Protein AF-A0AAV4HBR3-F1 (afdb_monomer)

pLDDT: mean 89.83, std 13.02, range [34.44, 98.38]

Foldseek 3Di:
DLDQDDLVLLLVLLVPDDAPDQFFPVRDGSVNSNPDDPVVSVVLSVVLRVCSNVVDDDPQQVDWDWDWDAAPPDDPVDPVRTDIDTHGHPSSVSSVSSVVVVVLCVCVVVVVDDPLPQPPHPPRDPVVNVVVLVVQCVVCVVVVHDDDDDDPPPDDD

Secondary structure (DSSP, 8-state):
--SPPPHHHHHHHHHTPPSSPPP-TT---HHHHHT--HHHHHHHHHHHHHHHHH----HHHH-EEEEEEEPTTS-TTSGGGEEEEEEE-HHHHHHHHHHHHHHHHHHHHTT-S-TT--TT-TT--HHHHHHHHHHHHHHHHHTTPPP----------

Structure (mmCIF, N/CA/C/O backbone):
data_AF-A0AAV4HBR3-F1
#
_entry.id   AF-A0AAV4HBR3-F1
#
loop_
_atom_site.group_PDB
_atom_site.id
_atom_site.type_symbol
_atom_site.label_atom_id
_atom_site.label_alt_id
_atom_site.label_comp_id
_atom_site.label_asym_id
_atom_site.label_entity_id
_atom_site.label_seq_id
_atom_site.pdbx_PDB_ins_code
_atom_site.Cartn_x
_atom_site.Cartn_y
_atom_site.Cartn_z
_atom_site.occupancy
_atom_site.B_iso_or_equiv
_atom_site.auth_seq_id
_atom_site.auth_comp_id
_atom_site.auth_asym_id
_atom_site.auth_atom_id
_atom_site.pdbx_PDB_model_num
ATOM 1 N N . MET A 1 1 ? 14.292 -6.395 11.441 1.00 69.94 1 MET A N 1
ATOM 2 C CA . MET A 1 1 ? 12.914 -6.416 10.901 1.00 69.94 1 MET A CA 1
ATOM 3 C C . MET A 1 1 ? 11.844 -6.681 11.956 1.00 69.94 1 MET A C 1
ATOM 5 O O . MET A 1 1 ? 10.752 -6.160 11.804 1.00 69.94 1 MET A O 1
ATOM 9 N N . ASN A 1 2 ? 12.147 -7.385 13.051 1.00 80.69 2 ASN A N 1
ATOM 10 C CA . ASN A 1 2 ? 11.135 -7.905 13.990 1.00 80.69 2 ASN A CA 1
ATOM 11 C C . ASN A 1 2 ? 10.637 -6.903 15.050 1.00 80.69 2 ASN A C 1
ATOM 13 O O . ASN A 1 2 ? 10.096 -7.304 16.072 1.00 80.69 2 ASN A O 1
ATOM 17 N N . LYS A 1 3 ? 10.846 -5.599 14.851 1.00 92.38 3 LYS A N 1
ATOM 18 C CA . LYS A 1 3 ? 10.370 -4.578 15.798 1.00 92.38 3 LYS A CA 1
ATOM 19 C C . LYS A 1 3 ? 8.917 -4.231 15.492 1.00 92.38 3 LYS A C 1
ATOM 21 O O . LYS A 1 3 ? 8.518 -4.282 14.333 1.00 92.38 3 LYS A O 1
ATOM 26 N N . SER A 1 4 ? 8.151 -3.805 16.487 1.00 95.94 4 SER A N 1
ATOM 27 C CA . SER A 1 4 ? 6.813 -3.248 16.265 1.00 95.94 4 SER A CA 1
ATOM 28 C C . SER A 1 4 ? 6.862 -2.023 15.343 1.00 95.94 4 SER A C 1
ATOM 30 O O . SER A 1 4 ? 7.875 -1.323 15.255 1.00 95.94 4 SER A O 1
ATOM 32 N N . PHE A 1 5 ? 5.782 -1.776 14.613 1.00 97.56 5 PHE A N 1
ATOM 33 C CA . PHE A 1 5 ? 5.573 -0.555 13.850 1.00 97.56 5 PHE A CA 1
ATOM 34 C C . PHE A 1 5 ? 5.457 0.665 14.755 1.00 97.56 5 PHE A C 1
ATOM 36 O O . PHE A 1 5 ? 4.853 0.627 15.831 1.00 97.56 5 PHE A O 1
ATOM 43 N N . THR A 1 6 ? 6.038 1.761 14.281 1.00 97.81 6 THR A N 1
ATOM 44 C CA . THR A 1 6 ? 5.984 3.070 14.927 1.00 97.81 6 THR A CA 1
ATOM 45 C C . THR A 1 6 ? 4.842 3.919 14.373 1.00 97.81 6 THR A C 1
ATOM 47 O O . THR A 1 6 ? 4.377 3.723 13.249 1.00 97.81 6 THR A O 1
ATOM 50 N N . GLN A 1 7 ? 4.422 4.922 15.147 1.00 97.69 7 GLN A N 1
ATOM 51 C CA . GLN A 1 7 ? 3.415 5.894 14.711 1.00 97.69 7 GLN A CA 1
ATOM 52 C C . GLN A 1 7 ? 3.855 6.645 13.447 1.00 97.69 7 GLN A C 1
ATOM 54 O O . GLN A 1 7 ? 3.057 6.847 12.541 1.00 97.69 7 GLN A O 1
ATOM 59 N N . HIS A 1 8 ? 5.141 6.980 13.348 1.00 97.25 8 HIS A N 1
ATOM 60 C CA . HIS A 1 8 ? 5.698 7.655 12.181 1.00 97.25 8 HIS A CA 1
ATOM 61 C C . HIS A 1 8 ? 5.629 6.793 10.907 1.00 97.25 8 HIS A C 1
ATOM 63 O O . HIS A 1 8 ? 5.313 7.303 9.835 1.00 97.25 8 HIS A O 1
ATOM 69 N N . GLU A 1 9 ? 5.892 5.484 11.002 1.00 97.69 9 GLU A N 1
ATOM 70 C CA . GLU A 1 9 ? 5.722 4.575 9.859 1.00 97.69 9 GLU A CA 1
ATOM 71 C C . GLU A 1 9 ? 4.265 4.512 9.398 1.00 97.69 9 GLU A C 1
ATOM 73 O O . GLU A 1 9 ? 4.008 4.525 8.195 1.00 97.69 9 GLU A O 1
ATOM 78 N N . LEU A 1 10 ? 3.322 4.487 10.346 1.00 98.12 10 LEU A N 1
ATOM 79 C CA . LEU A 1 10 ? 1.897 4.513 10.035 1.00 98.12 10 LEU A CA 1
ATOM 80 C C . LEU A 1 10 ? 1.498 5.826 9.359 1.00 98.12 10 LEU A C 1
ATOM 82 O O . LEU A 1 10 ? 0.853 5.802 8.316 1.00 98.12 10 LEU A O 1
ATOM 86 N N . ASP A 1 11 ? 1.891 6.970 9.919 1.00 97.62 11 ASP A N 1
ATOM 87 C CA . ASP A 1 11 ? 1.527 8.274 9.365 1.00 97.62 11 ASP A CA 1
ATOM 88 C C . ASP A 1 11 ? 2.089 8.473 7.955 1.00 97.62 11 ASP A C 1
ATOM 90 O O . ASP A 1 11 ? 1.361 8.931 7.075 1.00 97.62 11 ASP A O 1
ATOM 94 N N . ARG A 1 12 ? 3.330 8.036 7.703 1.00 97.06 12 ARG A N 1
ATOM 95 C CA . ARG A 1 12 ? 3.908 8.028 6.354 1.00 97.06 12 ARG A CA 1
ATOM 96 C C . ARG A 1 12 ? 3.107 7.136 5.403 1.00 97.06 12 ARG A C 1
ATOM 98 O O . ARG A 1 12 ? 2.767 7.562 4.305 1.00 97.06 12 ARG A O 1
ATOM 105 N N . ALA A 1 13 ? 2.764 5.918 5.826 1.00 97.38 13 ALA A N 1
ATOM 106 C CA . ALA A 1 13 ? 1.987 5.002 4.995 1.00 97.38 13 ALA A CA 1
ATOM 107 C C . ALA A 1 13 ? 0.598 5.561 4.648 1.00 97.38 13 ALA A C 1
ATOM 109 O O . ALA A 1 13 ? 0.149 5.383 3.517 1.00 97.38 13 ALA A O 1
ATOM 110 N N . ILE A 1 14 ? -0.051 6.256 5.590 1.00 97.06 14 ILE A N 1
ATOM 111 C CA . ILE A 1 14 ? -1.345 6.925 5.390 1.00 97.06 14 ILE A CA 1
ATOM 112 C C . ILE A 1 14 ? -1.213 8.123 4.436 1.00 97.06 14 ILE A C 1
ATOM 114 O O . ILE A 1 14 ? -2.065 8.316 3.565 1.00 97.06 14 ILE A O 1
ATOM 118 N N . GLN A 1 15 ? -0.152 8.920 4.575 1.00 95.50 15 GLN A N 1
ATOM 119 C CA . GLN A 1 15 ? 0.109 10.075 3.712 1.00 95.50 15 GLN A CA 1
ATOM 120 C C . GLN A 1 15 ? 0.294 9.664 2.244 1.00 95.50 15 GLN A C 1
ATOM 122 O O . GLN A 1 15 ? -0.205 10.340 1.348 1.00 95.50 15 GLN A O 1
ATOM 127 N N . ASP A 1 16 ? 0.931 8.517 2.005 1.00 93.62 16 ASP A N 1
ATOM 128 C CA . ASP A 1 16 ? 1.189 7.985 0.663 1.00 93.62 16 ASP A CA 1
ATOM 129 C C . ASP A 1 16 ? -0.019 7.255 0.036 1.00 93.62 16 ASP A C 1
ATOM 131 O O . ASP A 1 16 ? 0.076 6.714 -1.076 1.00 93.62 16 ASP A O 1
ATOM 135 N N . LEU A 1 17 ? -1.163 7.190 0.731 1.00 94.94 17 LEU A N 1
ATOM 136 C CA . LEU A 1 17 ? -2.368 6.574 0.183 1.00 94.94 17 LEU A CA 1
ATOM 137 C C . LEU A 1 17 ? -2.898 7.386 -1.000 1.00 94.94 17 LEU A C 1
ATOM 139 O O . LEU A 1 17 ? -3.193 8.576 -0.912 1.00 94.94 17 LEU A O 1
ATOM 143 N N . LYS A 1 18 ? -3.080 6.700 -2.130 1.00 93.94 18 LYS A N 1
ATOM 144 C CA . LYS A 1 18 ? -3.722 7.286 -3.308 1.00 93.94 18 LYS A CA 1
ATOM 145 C C . LYS A 1 18 ? -5.228 7.363 -3.073 1.00 93.94 18 LYS A C 1
ATOM 147 O O . LYS A 1 18 ? -5.843 6.344 -2.761 1.00 93.94 18 LYS A O 1
ATOM 152 N N . LEU A 1 19 ? -5.804 8.539 -3.281 1.00 93.12 19 LEU A N 1
ATOM 153 C CA . LEU A 1 19 ? -7.247 8.761 -3.214 1.00 93.12 19 LEU A CA 1
ATOM 154 C C . LEU A 1 19 ? -7.990 8.115 -4.394 1.00 93.12 19 LEU A C 1
ATOM 156 O O . LEU A 1 19 ? -7.380 7.697 -5.385 1.00 93.12 19 LEU A O 1
ATOM 160 N N . LYS A 1 20 ? -9.319 8.064 -4.282 1.00 92.31 20 LYS A N 1
ATOM 161 C CA . LYS A 1 20 ? -10.272 7.545 -5.271 1.00 92.31 20 LYS A CA 1
ATOM 162 C C . LYS A 1 20 ? -9.985 6.091 -5.642 1.00 92.31 20 LYS A C 1
ATOM 164 O O . LYS A 1 20 ? -10.032 5.699 -6.810 1.00 92.31 20 LYS A O 1
ATOM 169 N N . LYS A 1 21 ? -9.622 5.293 -4.638 1.00 91.00 21 LYS A N 1
ATOM 170 C CA . LYS A 1 21 ? -9.450 3.844 -4.765 1.00 91.00 21 LYS A CA 1
ATOM 171 C C . LYS A 1 21 ? -10.686 3.142 -4.229 1.00 91.00 21 LYS A C 1
ATOM 173 O O . LYS A 1 21 ? -11.227 3.543 -3.206 1.00 91.00 21 LYS A O 1
ATOM 178 N N . SER A 1 22 ? -11.109 2.096 -4.930 1.00 93.12 22 SER A N 1
ATOM 179 C CA . SER A 1 22 ? -12.234 1.272 -4.503 1.00 93.12 22 SER A CA 1
ATOM 180 C C . SER A 1 22 ? -11.875 0.504 -3.223 1.00 93.12 22 SER A C 1
ATOM 182 O O . SER A 1 22 ? -10.762 -0.038 -3.155 1.00 93.12 22 SER A O 1
ATOM 184 N N . PRO A 1 23 ? -12.782 0.466 -2.231 1.00 95.31 23 PRO A N 1
ATOM 185 C CA . PRO A 1 23 ? -12.593 -0.311 -1.012 1.00 95.31 23 PRO A CA 1
ATOM 186 C C . PRO A 1 23 ? -12.663 -1.817 -1.297 1.00 95.31 23 PRO A C 1
ATOM 188 O O . PRO A 1 23 ? -13.068 -2.237 -2.386 1.00 95.31 23 PRO A O 1
ATOM 191 N N . GLY A 1 24 ? -12.248 -2.615 -0.313 1.00 94.38 24 GLY A N 1
ATOM 192 C CA . GLY A 1 24 ? -12.533 -4.048 -0.283 1.00 94.38 24 GLY A CA 1
ATOM 193 C C . GLY A 1 24 ? -13.921 -4.327 0.293 1.00 94.38 24 GLY A C 1
ATOM 194 O O . GLY A 1 24 ? -14.777 -3.444 0.353 1.00 94.38 24 GLY A O 1
ATOM 195 N N . GLU A 1 25 ? -14.123 -5.557 0.756 1.00 93.38 25 GLU A N 1
ATOM 196 C CA . GLU A 1 25 ? -15.391 -6.019 1.339 1.00 93.38 25 GLU A CA 1
ATOM 197 C C . GLU A 1 25 ? -15.758 -5.316 2.655 1.00 93.38 25 GLU A C 1
ATOM 199 O O . GLU A 1 25 ? -16.931 -5.172 2.980 1.00 93.38 25 GLU A O 1
ATOM 204 N N . ASP A 1 26 ? -14.765 -4.770 3.360 1.00 92.81 26 ASP A N 1
ATOM 205 C CA . ASP A 1 26 ? -14.959 -3.962 4.568 1.00 92.81 26 ASP A CA 1
ATOM 206 C C . ASP A 1 26 ? -15.543 -2.562 4.310 1.00 92.81 26 ASP A C 1
ATOM 208 O O . ASP A 1 26 ? -15.885 -1.855 5.260 1.00 92.81 26 ASP A O 1
ATOM 212 N N . GLY A 1 27 ? -15.628 -2.126 3.049 1.00 94.44 27 GLY A N 1
ATOM 213 C CA . GLY A 1 27 ? -16.133 -0.804 2.675 1.00 94.44 27 GLY A CA 1
ATOM 214 C C . GLY A 1 27 ? -15.246 0.370 3.112 1.00 94.44 27 GLY A C 1
ATOM 215 O O . GLY A 1 27 ? -15.606 1.523 2.873 1.00 94.44 27 GLY A O 1
ATOM 216 N N . VAL A 1 28 ? -14.080 0.119 3.719 1.00 96.00 28 VAL A N 1
ATOM 217 C CA . VAL A 1 28 ? -13.199 1.175 4.231 1.00 96.00 28 VAL A CA 1
ATOM 218 C C . VAL A 1 28 ? -12.371 1.747 3.088 1.00 96.00 28 VAL A C 1
ATOM 220 O O . VAL A 1 28 ? -11.596 1.037 2.448 1.00 96.00 28 VAL A O 1
ATOM 223 N N . THR A 1 29 ? -12.496 3.051 2.842 1.00 97.25 29 THR A N 1
ATOM 224 C CA . THR A 1 29 ? -11.743 3.735 1.782 1.00 97.25 29 THR A CA 1
ATOM 225 C C . THR A 1 29 ? -10.442 4.356 2.293 1.00 97.25 29 THR A C 1
ATOM 227 O O . THR A 1 29 ? -10.245 4.577 3.490 1.00 97.25 29 THR A O 1
ATOM 230 N N . ASN A 1 30 ? -9.542 4.699 1.367 1.00 97.12 30 ASN A N 1
ATOM 231 C CA . ASN A 1 30 ? -8.303 5.403 1.706 1.00 97.12 30 ASN A CA 1
ATOM 232 C C . ASN A 1 30 ? -8.575 6.792 2.302 1.00 97.12 30 ASN A C 1
ATOM 234 O O . ASN A 1 30 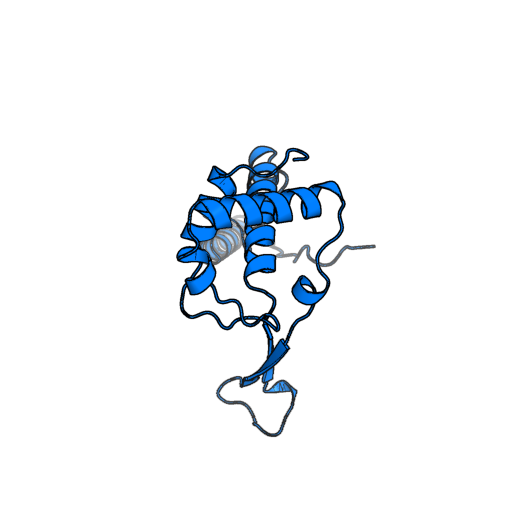? -7.856 7.226 3.200 1.00 97.12 30 ASN A O 1
ATOM 238 N N . GLU A 1 31 ? -9.627 7.468 1.842 1.00 96.81 31 GLU A N 1
ATOM 239 C CA . GLU A 1 31 ? -10.089 8.749 2.371 1.00 96.81 31 GLU A CA 1
ATOM 240 C C . GLU A 1 31 ? -10.446 8.620 3.852 1.00 96.81 31 GLU A C 1
ATOM 242 O O . GLU A 1 31 ? -10.002 9.436 4.658 1.00 96.81 31 GLU A O 1
ATOM 247 N N . MET A 1 32 ? -11.197 7.582 4.234 1.00 96.94 32 MET A N 1
ATOM 248 C CA . MET A 1 32 ? -11.566 7.355 5.635 1.00 96.94 32 MET A CA 1
ATOM 249 C C . MET A 1 32 ? -10.322 7.179 6.511 1.00 96.94 32 MET A C 1
ATOM 251 O O . MET A 1 32 ? -10.247 7.756 7.593 1.00 96.94 32 MET A O 1
ATOM 255 N N . ILE A 1 33 ? -9.317 6.445 6.017 1.00 97.19 33 ILE A N 1
ATOM 256 C CA . ILE A 1 33 ? -8.049 6.217 6.725 1.00 97.19 33 ILE A CA 1
ATOM 257 C C . ILE A 1 33 ? -7.261 7.528 6.893 1.00 97.19 33 ILE A C 1
ATOM 259 O O . ILE A 1 33 ? -6.724 7.793 7.972 1.00 97.19 33 ILE A O 1
ATOM 263 N N . GLN A 1 34 ? -7.206 8.371 5.857 1.00 95.94 34 GLN A N 1
ATOM 264 C CA . GLN A 1 34 ? -6.507 9.660 5.918 1.00 95.94 34 GLN A CA 1
ATOM 265 C C . GLN A 1 34 ? -7.134 10.637 6.916 1.00 95.94 34 GLN A C 1
ATOM 267 O O . GLN A 1 34 ? -6.405 11.368 7.589 1.00 95.94 34 GLN A O 1
ATOM 272 N N . HIS A 1 35 ? -8.457 10.600 7.070 1.00 95.81 35 HIS A N 1
ATOM 273 C CA . HIS A 1 35 ? -9.191 11.464 7.996 1.00 95.81 35 HIS A CA 1
ATOM 274 C C . HIS A 1 35 ? -9.285 10.904 9.427 1.00 95.81 35 HIS A C 1
ATOM 276 O O . HIS A 1 35 ? -9.929 11.514 10.282 1.00 95.81 35 HIS A O 1
ATOM 282 N N . LEU A 1 36 ? -8.636 9.773 9.735 1.00 95.88 36 LEU A N 1
ATOM 283 C CA . LEU A 1 36 ? -8.622 9.238 11.097 1.00 95.88 36 LEU A CA 1
ATOM 284 C C . LEU A 1 36 ? -7.986 10.229 12.080 1.00 95.88 36 LEU A C 1
ATOM 286 O O . LEU A 1 36 ? -6.840 10.661 11.928 1.00 95.88 36 LEU A O 1
ATOM 290 N N . GLY A 1 37 ? -8.708 10.514 13.164 1.00 96.38 37 GLY A N 1
ATOM 291 C CA . GLY A 1 37 ? -8.179 11.279 14.288 1.00 96.38 37 GLY A CA 1
ATOM 292 C C . GLY A 1 37 ? -7.024 10.561 14.998 1.00 96.38 37 GLY A C 1
ATOM 293 O O . GLY A 1 37 ? -6.870 9.339 14.918 1.00 96.38 37 GLY A O 1
ATOM 294 N N . LYS A 1 38 ? -6.230 11.314 15.771 1.00 96.50 38 LYS A N 1
ATOM 295 C CA . LYS A 1 38 ? -5.033 10.806 16.477 1.00 96.50 38 LYS A CA 1
ATOM 296 C C . LYS A 1 38 ? -5.312 9.551 17.319 1.00 96.50 38 LYS A C 1
ATOM 298 O O . LYS A 1 38 ? -4.515 8.618 17.309 1.00 96.50 38 LYS A O 1
ATOM 303 N N . ASN A 1 39 ? -6.443 9.510 18.025 1.00 97.06 39 ASN A N 1
ATOM 304 C CA . ASN A 1 39 ? -6.817 8.366 18.863 1.00 97.06 39 ASN A CA 1
ATOM 305 C C . ASN A 1 39 ? -7.089 7.106 18.032 1.00 97.06 39 ASN A C 1
ATOM 307 O O . ASN A 1 39 ? -6.615 6.027 18.384 1.00 97.06 39 ASN A O 1
ATOM 311 N N . MET A 1 40 ? -7.782 7.251 16.901 1.00 97.00 40 MET A N 1
ATOM 312 C CA . MET A 1 40 ? -8.053 6.130 16.002 1.00 97.00 40 MET A CA 1
ATOM 313 C C . MET A 1 40 ? -6.787 5.628 15.319 1.00 97.00 40 MET A C 1
ATOM 315 O O . MET A 1 40 ? -6.592 4.421 15.234 1.00 97.00 40 MET A O 1
ATOM 319 N N . LYS A 1 41 ? -5.872 6.521 14.922 1.00 97.75 41 LYS A N 1
ATOM 320 C CA . LYS A 1 41 ? -4.562 6.111 14.397 1.00 97.75 41 LYS A CA 1
ATOM 321 C C . LYS A 1 41 ? -3.757 5.300 15.415 1.00 97.75 41 LYS A C 1
ATOM 323 O O . LYS A 1 41 ? -3.180 4.280 15.054 1.00 97.75 41 LYS A O 1
ATOM 328 N N . LYS A 1 42 ? -3.778 5.685 16.697 1.00 97.88 42 LYS A N 1
ATOM 329 C CA . LYS A 1 42 ? -3.143 4.898 17.770 1.00 97.88 42 LYS A CA 1
ATOM 330 C C . LYS A 1 42 ? -3.770 3.509 17.913 1.00 97.88 42 LYS A C 1
ATOM 332 O O . LYS A 1 42 ? -3.043 2.531 18.053 1.00 97.88 42 LYS A O 1
ATOM 337 N N . LYS A 1 43 ? -5.103 3.406 17.861 1.00 98.00 43 LYS A N 1
ATOM 338 C CA . LYS A 1 43 ? -5.810 2.113 17.899 1.00 98.00 43 LYS A CA 1
ATOM 339 C C . LYS A 1 43 ? -5.486 1.247 16.684 1.00 98.00 43 LYS A C 1
ATOM 341 O O . LYS A 1 43 ? -5.217 0.061 16.838 1.00 98.00 43 LYS A O 1
ATOM 346 N N . LEU A 1 44 ? -5.425 1.851 15.501 1.00 97.75 44 LEU A N 1
ATOM 347 C CA . LEU A 1 44 ? -5.028 1.167 14.277 1.00 97.75 44 LEU A CA 1
ATOM 348 C C . LEU A 1 44 ? -3.587 0.645 14.363 1.00 97.75 44 LEU A C 1
ATOM 350 O O . LEU A 1 44 ? -3.324 -0.502 14.016 1.00 97.75 44 LEU A O 1
ATOM 354 N N . LEU A 1 45 ? -2.663 1.442 14.906 1.00 98.38 45 LEU A N 1
ATOM 355 C CA . LEU A 1 45 ? -1.287 1.008 15.144 1.00 98.38 45 LEU A CA 1
ATOM 356 C C . LEU A 1 45 ? -1.216 -0.174 16.120 1.00 98.38 45 LEU A C 1
ATOM 358 O O . LEU A 1 45 ? -0.446 -1.107 15.899 1.00 98.38 45 LEU A O 1
ATOM 362 N N . GLN A 1 46 ? -2.013 -0.148 17.193 1.00 98.00 46 GLN A N 1
ATOM 363 C CA . GLN A 1 46 ? -2.114 -1.266 18.135 1.00 98.00 46 GLN A CA 1
ATOM 364 C C . GLN A 1 46 ? -2.595 -2.539 17.429 1.00 98.00 46 GLN A C 1
ATOM 366 O O . GLN A 1 46 ? -1.990 -3.592 17.617 1.00 98.00 46 GLN A O 1
ATOM 371 N N . LEU A 1 47 ? -3.612 -2.432 16.567 1.00 97.12 47 LEU A N 1
ATOM 372 C CA . LEU A 1 47 ? -4.114 -3.549 15.765 1.00 97.12 47 LEU A CA 1
ATOM 373 C C . LEU A 1 47 ? -3.041 -4.110 14.816 1.00 97.12 47 LEU A C 1
ATOM 375 O O . LEU A 1 47 ? -2.834 -5.323 14.775 1.00 97.12 47 LEU A O 1
ATOM 379 N N . TYR A 1 48 ? -2.322 -3.249 14.091 1.00 97.81 48 TYR A N 1
ATOM 380 C CA . TYR A 1 48 ? -1.236 -3.685 13.205 1.00 97.81 48 TYR A CA 1
ATOM 381 C C . TYR A 1 48 ? -0.096 -4.350 13.972 1.00 97.81 48 TYR A C 1
ATOM 383 O O . TYR A 1 48 ? 0.424 -5.367 13.529 1.00 97.81 48 TYR A O 1
ATOM 391 N N . ASN A 1 49 ? 0.272 -3.831 15.143 1.00 97.94 49 ASN A N 1
ATOM 392 C CA . ASN A 1 49 ? 1.314 -4.433 15.972 1.00 97.94 49 ASN A CA 1
ATOM 393 C C . ASN A 1 49 ? 0.887 -5.766 16.589 1.00 97.94 49 ASN A C 1
ATOM 395 O O . ASN A 1 49 ? 1.707 -6.681 16.662 1.00 97.94 49 ASN A O 1
ATOM 399 N N . ALA A 1 50 ? -0.381 -5.909 16.977 1.00 96.94 50 ALA A N 1
ATOM 400 C CA . ALA A 1 50 ? -0.926 -7.190 17.411 1.00 96.94 50 ALA A CA 1
ATOM 401 C C . ALA A 1 50 ? -0.889 -8.210 16.262 1.00 96.94 50 ALA A C 1
ATOM 403 O O . ALA A 1 50 ? -0.373 -9.312 16.436 1.00 96.94 50 ALA A O 1
ATOM 404 N N . THR A 1 51 ? -1.335 -7.807 15.069 1.00 96.19 51 THR A N 1
ATOM 405 C CA . THR A 1 51 ? -1.294 -8.632 13.848 1.00 96.19 51 THR A CA 1
ATOM 406 C C . THR A 1 51 ? 0.141 -9.043 13.502 1.00 96.19 51 THR A C 1
ATOM 408 O O . THR A 1 51 ? 0.410 -10.210 13.242 1.00 96.19 51 THR A O 1
ATOM 411 N N . TRP A 1 52 ? 1.089 -8.104 13.567 1.00 95.62 52 TRP A N 1
ATOM 412 C CA . TRP A 1 52 ? 2.509 -8.335 13.286 1.00 95.62 52 TRP A CA 1
ATOM 413 C C . TRP A 1 52 ? 3.168 -9.301 14.275 1.00 95.62 52 TRP A C 1
ATOM 415 O O . TRP A 1 52 ? 3.972 -10.135 13.879 1.00 95.62 52 TRP A O 1
ATOM 425 N N . THR A 1 53 ? 2.829 -9.188 15.560 1.00 95.44 53 THR A N 1
ATOM 426 C CA . THR A 1 53 ? 3.437 -10.001 16.625 1.00 95.44 53 THR A CA 1
ATOM 427 C C . THR A 1 53 ? 2.859 -11.411 16.663 1.00 95.44 53 THR A C 1
ATOM 429 O O . THR A 1 53 ? 3.584 -12.369 16.905 1.00 95.44 53 THR A O 1
ATOM 432 N N . THR A 1 54 ? 1.551 -11.540 16.436 1.00 95.31 54 THR A N 1
ATOM 433 C CA . THR A 1 54 ? 0.851 -12.832 16.488 1.00 95.31 54 THR A CA 1
ATOM 434 C C . THR A 1 54 ? 0.912 -13.599 15.169 1.00 95.31 54 THR A C 1
ATOM 436 O O . THR A 1 54 ? 0.686 -14.801 15.168 1.00 95.31 54 THR A O 1
ATOM 439 N N . GLY A 1 55 ? 1.169 -12.918 14.046 1.00 93.81 55 GLY A N 1
ATOM 440 C CA . GLY A 1 55 ? 1.036 -13.487 12.701 1.00 93.81 55 GLY A CA 1
ATOM 441 C C . GLY A 1 55 ? -0.418 -13.658 12.240 1.00 93.81 55 GLY A C 1
ATOM 442 O O . GLY A 1 55 ? -0.659 -14.093 11.115 1.00 93.81 55 GLY A O 1
ATOM 443 N N . ASN A 1 56 ? -1.398 -13.287 13.070 1.00 95.56 56 ASN A N 1
ATOM 444 C CA . ASN A 1 56 ? -2.813 -13.502 12.793 1.00 95.56 56 ASN A CA 1
ATOM 445 C C . ASN A 1 56 ? -3.414 -12.313 12.044 1.00 95.56 56 ASN A C 1
ATOM 447 O O . ASN A 1 56 ? -3.832 -11.326 12.649 1.00 95.56 56 ASN A O 1
ATOM 451 N N . ILE A 1 57 ? -3.480 -12.425 10.718 1.00 94.88 57 ILE A N 1
ATOM 452 C CA . ILE A 1 57 ? -4.098 -11.418 9.848 1.00 94.88 57 ILE A CA 1
ATOM 453 C C . ILE A 1 57 ? -5.629 -11.575 9.870 1.00 94.88 57 ILE A C 1
ATOM 455 O O . ILE A 1 57 ? -6.117 -12.688 9.631 1.00 94.88 57 ILE A O 1
ATOM 459 N N . PRO A 1 58 ? -6.394 -10.486 10.104 1.00 95.25 58 PRO A N 1
ATOM 460 C CA . PRO A 1 58 ? -7.850 -10.497 10.014 1.00 95.25 58 PRO A CA 1
ATOM 461 C C . PRO A 1 58 ? -8.349 -11.134 8.717 1.00 95.25 58 PRO A C 1
ATOM 463 O O . PRO A 1 58 ? -7.837 -10.850 7.634 1.00 95.25 58 PRO A O 1
ATOM 466 N N . GLN A 1 59 ? -9.370 -11.986 8.825 1.00 95.19 59 GLN A N 1
ATOM 467 C CA . GLN A 1 59 ? -9.895 -12.743 7.688 1.00 95.19 59 GLN A CA 1
ATOM 468 C C . GLN A 1 59 ? -10.342 -11.830 6.536 1.00 95.19 59 GLN A C 1
ATOM 470 O O . GLN A 1 59 ? -9.890 -12.015 5.410 1.00 95.19 59 GLN A O 1
ATOM 475 N N . ILE A 1 60 ? -11.065 -10.757 6.857 1.00 95.00 60 ILE A N 1
ATOM 476 C CA . ILE A 1 60 ? -11.542 -9.753 5.894 1.00 95.00 60 ILE A CA 1
ATOM 477 C C . ILE A 1 60 ? -10.422 -9.008 5.145 1.00 95.00 60 ILE A C 1
ATOM 479 O O . ILE A 1 60 ? -10.650 -8.429 4.088 1.00 95.00 60 ILE A O 1
ATOM 483 N N . TRP A 1 61 ? -9.182 -9.005 5.655 1.00 95.12 61 TRP A N 1
ATOM 484 C CA . TRP A 1 61 ? -8.043 -8.413 4.935 1.00 95.12 61 TRP A CA 1
ATOM 485 C C . TRP A 1 61 ? -7.449 -9.356 3.891 1.00 95.12 61 TRP A C 1
ATOM 487 O O . TRP A 1 61 ? -6.759 -8.895 2.986 1.00 95.12 61 TRP A O 1
ATOM 497 N N . LYS A 1 62 ? -7.716 -10.659 4.015 1.00 93.56 62 LYS A N 1
ATOM 498 C CA . LYS A 1 62 ? -7.277 -11.697 3.075 1.00 93.56 62 LYS A CA 1
ATOM 499 C C . LYS A 1 62 ? -8.305 -11.943 1.966 1.00 93.56 62 LYS A C 1
ATOM 501 O O . LYS A 1 62 ? -7.997 -12.622 0.992 1.00 93.56 62 LYS A O 1
ATOM 506 N N . GLU A 1 63 ? -9.510 -11.403 2.115 1.00 93.81 63 GLU A N 1
ATOM 507 C CA . GLU A 1 63 ? -10.613 -11.537 1.166 1.00 93.81 63 GLU A CA 1
ATOM 508 C C . GLU A 1 63 ? -10.562 -10.446 0.094 1.00 93.81 63 GLU A C 1
ATOM 510 O O . GLU A 1 63 ? -10.203 -9.292 0.350 1.00 93.81 63 GLU A O 1
ATOM 515 N N . ALA A 1 64 ? -10.900 -10.828 -1.138 1.00 94.69 64 ALA A N 1
ATOM 516 C CA . ALA A 1 64 ? -10.834 -9.954 -2.296 1.00 94.69 64 ALA A CA 1
ATOM 517 C C . ALA A 1 64 ? -12.111 -10.033 -3.129 1.00 94.69 64 ALA A C 1
ATOM 519 O O . ALA A 1 64 ? -12.512 -11.108 -3.575 1.00 94.69 64 ALA A O 1
ATOM 520 N N . ILE A 1 65 ? -12.671 -8.867 -3.452 1.00 94.19 65 ILE A N 1
ATOM 521 C CA . ILE A 1 65 ? -13.740 -8.769 -4.446 1.00 94.19 65 ILE A CA 1
ATOM 522 C C . ILE A 1 65 ? -13.103 -8.797 -5.839 1.00 94.19 65 ILE A C 1
ATOM 524 O O . ILE A 1 65 ? -12.249 -7.966 -6.161 1.00 94.19 65 ILE A O 1
ATOM 528 N N . MET A 1 66 ? -13.523 -9.745 -6.675 1.00 94.31 66 MET A N 1
ATOM 529 C CA . MET A 1 66 ? -12.995 -9.930 -8.027 1.00 94.31 66 MET A CA 1
ATOM 530 C C . MET A 1 66 ? -13.836 -9.171 -9.052 1.00 94.31 66 MET A C 1
ATOM 532 O O . MET A 1 66 ? -14.972 -9.541 -9.336 1.00 94.31 66 MET A O 1
ATOM 536 N N . ILE A 1 67 ? -13.260 -8.122 -9.643 1.00 93.50 67 ILE A N 1
ATOM 537 C CA . ILE A 1 67 ? -13.921 -7.295 -10.657 1.00 93.50 67 ILE A CA 1
ATOM 538 C C . ILE A 1 67 ? -13.276 -7.533 -12.032 1.00 93.50 67 ILE A C 1
ATOM 540 O O . ILE A 1 67 ? -12.091 -7.229 -12.209 1.00 93.50 67 ILE A O 1
ATOM 544 N N . PRO A 1 68 ? -14.012 -8.047 -13.035 1.00 93.81 68 PRO A N 1
ATOM 545 C CA . PRO A 1 68 ? -13.484 -8.213 -14.384 1.00 93.81 68 PRO A CA 1
ATOM 546 C C . PRO A 1 68 ? -13.419 -6.863 -15.111 1.00 93.81 68 PRO A C 1
ATOM 548 O O . PRO A 1 68 ? -14.434 -6.228 -15.392 1.00 93.81 68 PRO A O 1
ATOM 551 N N . VAL A 1 69 ? -12.211 -6.424 -15.469 1.00 94.62 69 VAL A N 1
ATOM 552 C CA . VAL A 1 69 ? -11.986 -5.197 -16.245 1.00 94.62 69 VAL A CA 1
ATOM 553 C C . VAL A 1 69 ? -11.761 -5.546 -17.709 1.00 94.62 69 VAL A C 1
ATOM 555 O O . VAL A 1 69 ? -10.836 -6.279 -18.052 1.00 94.62 69 VAL A O 1
ATOM 558 N N . TYR A 1 70 ? -12.589 -4.990 -18.587 1.00 96.00 70 TYR A N 1
ATOM 559 C CA . TYR A 1 70 ? -12.526 -5.242 -20.024 1.00 96.00 70 TYR A CA 1
ATOM 560 C C . TYR A 1 70 ? -11.267 -4.647 -20.685 1.00 96.00 70 TYR A C 1
ATOM 562 O O . TYR A 1 70 ? -10.896 -3.492 -20.449 1.00 96.00 70 TYR A O 1
ATOM 570 N N . LYS A 1 71 ? -10.627 -5.435 -21.554 1.00 94.44 71 LYS A N 1
ATOM 571 C CA . LYS A 1 71 ? -9.517 -5.037 -22.427 1.00 94.44 71 LYS A CA 1
ATOM 572 C C . LYS A 1 71 ? -10.092 -4.390 -23.688 1.00 94.44 71 LYS A C 1
ATOM 574 O O . LYS A 1 71 ? -10.820 -5.031 -24.442 1.00 94.44 71 LYS A O 1
ATOM 579 N N . LYS A 1 72 ? -9.763 -3.118 -23.935 1.00 93.31 72 LYS A N 1
ATOM 580 C CA . LYS A 1 72 ? -10.242 -2.385 -25.121 1.00 93.31 72 LYS A CA 1
ATOM 581 C C . LYS A 1 72 ? -9.864 -3.128 -26.414 1.00 93.31 72 LYS A C 1
ATOM 583 O O . LYS A 1 72 ? -8.749 -3.626 -26.531 1.00 93.31 72 LYS A O 1
ATOM 588 N N . GLY A 1 73 ?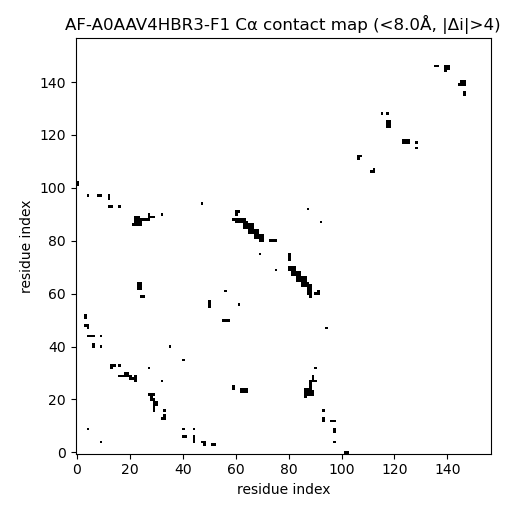 -10.790 -3.169 -27.374 1.00 93.06 73 GLY A N 1
ATOM 589 C CA . GLY A 1 73 ? -10.572 -3.767 -28.700 1.00 93.06 73 GLY A CA 1
ATOM 590 C C . GLY A 1 73 ? -10.667 -5.296 -28.772 1.00 93.06 73 GLY A C 1
ATOM 591 O O . GLY A 1 73 ? -10.251 -5.870 -29.773 1.00 93.06 73 GLY A O 1
ATOM 592 N N . LYS A 1 74 ? -11.185 -5.972 -27.739 1.00 94.06 74 LYS A N 1
ATOM 593 C CA . LYS A 1 74 ? -11.377 -7.432 -27.728 1.00 94.06 74 LYS A CA 1
ATOM 594 C C . LYS A 1 74 ? -12.862 -7.808 -27.816 1.00 94.06 74 LYS A C 1
ATOM 596 O O . LYS A 1 74 ? -13.741 -6.978 -27.646 1.00 94.06 74 LYS A O 1
ATOM 601 N N . ASP A 1 75 ? -13.176 -9.065 -28.095 1.00 94.75 75 ASP A N 1
ATOM 602 C CA . ASP A 1 75 ? -14.575 -9.505 -28.146 1.00 94.75 75 ASP A CA 1
ATOM 603 C C . ASP A 1 75 ? -15.168 -9.615 -26.730 1.00 94.75 75 ASP A C 1
ATOM 605 O O . ASP A 1 75 ? -14.728 -10.443 -25.933 1.00 94.75 75 ASP A O 1
ATOM 609 N N . LYS A 1 76 ? -16.196 -8.820 -26.409 1.00 94.69 76 LYS A N 1
ATOM 610 C CA . LYS A 1 76 ? -16.853 -8.813 -25.087 1.00 94.69 76 LYS A CA 1
ATOM 611 C C . LYS A 1 76 ? -17.472 -10.157 -24.692 1.00 94.69 76 LYS A C 1
ATOM 613 O O . LYS A 1 76 ? -17.733 -10.366 -23.514 1.00 94.69 76 LYS A O 1
ATOM 618 N N . LYS A 1 77 ? -17.719 -11.062 -25.643 1.00 94.88 77 LYS A N 1
ATOM 619 C CA . LYS A 1 77 ? -18.290 -12.385 -25.355 1.00 94.88 77 LYS A CA 1
ATOM 620 C C . LYS A 1 77 ? -17.260 -13.384 -24.827 1.00 94.88 77 LYS A C 1
ATOM 622 O O . LYS A 1 77 ? -17.649 -14.423 -24.303 1.00 94.88 77 LYS A O 1
ATOM 627 N N . LYS A 1 78 ? -15.961 -13.093 -24.955 1.00 94.25 78 LYS A N 1
ATOM 628 C CA . LYS A 1 78 ? -14.893 -14.015 -24.556 1.00 94.25 78 LYS A CA 1
ATOM 629 C C . LYS A 1 78 ? -14.337 -13.684 -23.164 1.00 94.25 78 LYS A C 1
ATOM 631 O O . LYS A 1 78 ? -13.974 -12.530 -22.930 1.00 94.25 78 LYS A O 1
ATOM 636 N N . PRO A 1 79 ? -14.170 -14.673 -22.264 1.00 91.25 79 PRO A N 1
ATOM 637 C CA . PRO A 1 79 ? -13.569 -14.455 -20.943 1.00 91.25 79 PRO A CA 1
ATOM 638 C C . PRO A 1 79 ? -12.160 -13.834 -20.988 1.00 91.25 79 PRO A C 1
ATOM 640 O O . PRO A 1 79 ? -11.844 -12.950 -20.195 1.00 91.25 79 PRO A O 1
ATOM 643 N N . GLU A 1 80 ? -11.332 -14.218 -21.966 1.00 93.94 80 GLU A N 1
ATOM 644 C CA . GLU A 1 80 ? -9.965 -13.702 -22.186 1.00 93.94 80 GLU A CA 1
ATOM 645 C C . GLU A 1 80 ? -9.885 -12.183 -22.448 1.00 93.94 80 GLU A C 1
ATOM 647 O O . GLU A 1 80 ? -8.828 -11.554 -22.275 1.00 93.94 80 GLU A O 1
ATOM 652 N N . SER A 1 81 ? -11.014 -11.577 -22.828 1.00 96.44 81 SER A N 1
ATOM 653 C CA . SER A 1 81 ? -11.172 -10.136 -23.029 1.00 96.44 81 SER A CA 1
ATOM 654 C C . SER A 1 81 ? -11.246 -9.353 -21.727 1.00 96.44 81 SER A C 1
ATOM 656 O O . SER A 1 81 ? -11.241 -8.125 -21.760 1.00 96.44 81 SER A O 1
ATOM 658 N N . TYR A 1 82 ? -11.279 -10.026 -20.582 1.00 96.06 82 TYR A N 1
ATOM 659 C CA . TYR A 1 82 ? -11.282 -9.402 -19.271 1.00 96.06 82 TYR A CA 1
ATOM 660 C C . TYR A 1 82 ? -9.981 -9.721 -18.540 1.00 96.06 82 TYR A C 1
ATOM 662 O O . TYR A 1 82 ? -9.343 -10.752 -18.748 1.00 96.06 82 TYR A O 1
ATOM 670 N N . ARG A 1 83 ? -9.548 -8.791 -17.693 1.00 93.31 83 ARG A N 1
ATOM 671 C CA . ARG A 1 83 ? -8.521 -9.037 -16.682 1.00 93.31 83 ARG A CA 1
ATOM 672 C C . ARG A 1 83 ? -9.182 -8.952 -15.307 1.00 93.31 83 ARG A C 1
ATOM 674 O O . ARG A 1 83 ? -9.852 -7.949 -15.047 1.00 93.31 83 ARG A O 1
ATOM 681 N N . PRO A 1 84 ? -9.040 -9.962 -14.441 1.00 94.06 84 PRO A N 1
ATOM 682 C CA . PRO A 1 84 ? -9.529 -9.846 -13.079 1.00 94.06 84 PRO A CA 1
ATOM 683 C C . PRO A 1 84 ? -8.718 -8.789 -12.319 1.00 94.06 84 PRO A C 1
ATOM 685 O O . PRO A 1 84 ? -7.495 -8.726 -12.442 1.00 94.06 84 PRO A O 1
ATOM 688 N N . VAL A 1 85 ? -9.400 -7.951 -11.542 1.00 93.81 85 VAL A N 1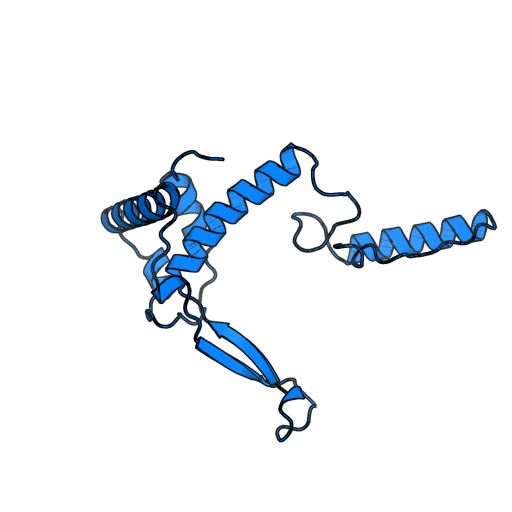
ATOM 689 C CA . VAL A 1 85 ? -8.791 -7.024 -10.585 1.00 93.81 85 VAL A CA 1
ATOM 690 C C . VAL A 1 85 ? -9.335 -7.339 -9.199 1.00 93.81 85 VAL A C 1
ATOM 692 O O . VAL A 1 85 ? -10.546 -7.350 -8.997 1.00 93.81 85 VAL A O 1
ATOM 695 N N . SER A 1 86 ? -8.429 -7.572 -8.253 1.00 94.19 86 SER A N 1
ATOM 696 C CA . SER A 1 86 ? -8.753 -7.888 -6.862 1.00 94.19 86 SER A CA 1
ATOM 697 C C . SER A 1 86 ? -8.852 -6.614 -6.022 1.00 94.19 86 SER A C 1
ATOM 699 O O . SER A 1 86 ? -7.889 -5.848 -5.906 1.00 94.19 86 SER A O 1
ATOM 701 N N . LEU A 1 87 ? -10.007 -6.387 -5.404 1.00 94.81 87 LEU A N 1
ATOM 702 C CA . LEU A 1 87 ? -10.214 -5.317 -4.435 1.00 94.81 87 LEU A CA 1
ATOM 703 C C . LEU A 1 87 ? -10.091 -5.877 -3.013 1.00 94.81 87 LEU A C 1
ATOM 705 O O . LEU A 1 87 ? -11.048 -6.408 -2.461 1.00 94.81 87 LEU A O 1
ATOM 709 N N . LEU A 1 88 ? -8.890 -5.766 -2.439 1.00 95.81 88 LEU A N 1
ATOM 710 C CA . LEU A 1 88 ? -8.620 -6.085 -1.027 1.00 95.81 88 LEU A CA 1
ATOM 711 C C . LEU A 1 88 ? -8.916 -4.886 -0.106 1.00 95.81 88 LEU A C 1
ATOM 713 O O . LEU A 1 88 ? -8.928 -3.737 -0.570 1.00 95.81 88 LEU A O 1
ATOM 717 N N . SER A 1 89 ? -9.048 -5.154 1.197 1.00 96.75 89 SER A N 1
ATOM 718 C CA . SER A 1 89 ? -9.170 -4.144 2.262 1.00 96.75 89 SER A CA 1
ATOM 719 C C . SER A 1 89 ? -8.103 -3.047 2.158 1.00 96.75 89 SER A C 1
ATOM 721 O O . SER A 1 89 ? -6.904 -3.317 2.030 1.00 96.75 89 SER A O 1
ATOM 723 N N . CYS A 1 90 ? -8.521 -1.783 2.264 1.00 96.88 90 CYS A N 1
ATOM 724 C CA . CYS A 1 90 ? -7.588 -0.657 2.316 1.00 96.88 90 CYS A CA 1
ATOM 725 C C . CYS A 1 90 ? -6.762 -0.638 3.612 1.00 96.88 90 CYS A C 1
ATOM 727 O O . CYS A 1 90 ? -5.606 -0.207 3.589 1.00 96.88 90 CYS A O 1
ATOM 729 N N . LEU A 1 91 ? -7.312 -1.139 4.724 1.00 96.56 91 LEU A N 1
ATOM 730 C CA . LEU A 1 91 ? -6.577 -1.295 5.983 1.00 96.56 91 LEU A CA 1
ATOM 731 C C . LEU A 1 91 ? -5.470 -2.344 5.825 1.00 96.56 91 LEU A C 1
ATOM 733 O O . LEU A 1 91 ? -4.305 -2.048 6.097 1.00 96.56 91 LEU A O 1
ATOM 737 N N . GLY A 1 92 ? -5.805 -3.515 5.270 1.00 96.38 92 GLY A N 1
ATOM 738 C CA . GLY A 1 92 ? -4.829 -4.563 4.951 1.00 96.38 92 GLY A CA 1
ATOM 739 C C . GLY A 1 92 ? -3.685 -4.041 4.073 1.00 96.38 92 GLY A C 1
ATOM 740 O O . GLY A 1 92 ? -2.521 -4.088 4.473 1.00 96.38 92 GLY A O 1
ATOM 741 N N . LYS A 1 93 ? -4.014 -3.393 2.946 1.00 96.00 93 LYS A N 1
ATOM 742 C CA . LYS A 1 93 ? -3.022 -2.767 2.045 1.00 96.00 93 LYS A CA 1
ATOM 743 C C . LYS A 1 93 ? -2.161 -1.698 2.723 1.00 96.00 93 LYS A C 1
ATOM 745 O O . LYS A 1 93 ? -1.015 -1.476 2.326 1.00 96.00 93 LYS A O 1
ATOM 750 N N . THR A 1 94 ? -2.701 -0.990 3.715 1.00 97.19 94 THR A N 1
ATOM 751 C CA . THR A 1 94 ? -1.938 0.016 4.468 1.00 97.19 94 THR A CA 1
ATOM 752 C C . THR A 1 94 ? -0.864 -0.659 5.320 1.00 97.19 94 THR A C 1
ATOM 754 O O . THR A 1 94 ? 0.285 -0.215 5.306 1.00 97.19 94 THR A O 1
ATOM 757 N N . MET A 1 95 ? -1.189 -1.766 5.995 1.00 96.81 95 MET A N 1
ATOM 758 C CA . MET A 1 95 ? -0.197 -2.564 6.722 1.00 96.81 95 MET A CA 1
ATOM 759 C C . MET A 1 95 ? 0.828 -3.200 5.772 1.00 96.81 95 MET A C 1
ATOM 761 O O . MET A 1 95 ? 2.031 -3.107 6.021 1.00 96.81 95 MET A O 1
ATOM 765 N N . GLU A 1 96 ? 0.385 -3.776 4.651 1.00 95.75 96 GLU A N 1
ATOM 766 C CA . GLU A 1 96 ? 1.270 -4.334 3.616 1.00 95.75 96 GLU A CA 1
ATOM 767 C C . GLU A 1 96 ? 2.280 -3.300 3.113 1.00 95.75 96 GLU A C 1
ATOM 769 O O . GLU A 1 96 ? 3.461 -3.603 2.957 1.00 95.75 96 GLU A O 1
ATOM 774 N N . ARG A 1 97 ? 1.857 -2.046 2.918 1.00 95.88 97 ARG A N 1
ATOM 775 C CA . ARG A 1 97 ? 2.755 -0.945 2.544 1.00 95.88 97 ARG A CA 1
ATOM 776 C C . ARG A 1 97 ? 3.836 -0.696 3.595 1.00 95.88 97 ARG A C 1
ATOM 778 O O . ARG A 1 97 ? 4.992 -0.465 3.229 1.00 95.88 97 ARG A O 1
ATOM 785 N N . MET A 1 98 ? 3.491 -0.744 4.881 1.00 97.25 98 MET A N 1
ATOM 786 C CA . MET A 1 98 ? 4.461 -0.582 5.971 1.00 97.25 98 MET A CA 1
ATOM 787 C C . MET A 1 98 ? 5.474 -1.736 5.978 1.00 97.25 98 MET A C 1
ATOM 789 O O . MET A 1 98 ? 6.679 -1.498 6.082 1.00 97.25 98 MET A O 1
ATOM 793 N N . VAL A 1 99 ? 5.005 -2.974 5.782 1.00 96.06 99 VAL A N 1
ATOM 794 C CA . VAL A 1 99 ? 5.864 -4.163 5.642 1.00 96.06 99 VAL A CA 1
ATOM 795 C C . VAL A 1 99 ? 6.786 -4.025 4.429 1.00 96.06 99 VAL A C 1
ATOM 797 O O . VAL A 1 99 ? 8.003 -4.153 4.562 1.00 96.06 99 VAL A O 1
ATOM 800 N N . ASN A 1 100 ? 6.231 -3.690 3.263 1.00 95.38 100 ASN A N 1
ATOM 801 C CA . ASN A 1 100 ? 6.978 -3.532 2.019 1.00 95.38 100 ASN A CA 1
ATOM 802 C C . ASN A 1 100 ? 8.055 -2.444 2.130 1.00 95.38 100 ASN A C 1
ATOM 804 O O . ASN A 1 100 ? 9.171 -2.617 1.650 1.00 95.38 100 ASN A O 1
ATOM 808 N N . THR A 1 101 ? 7.762 -1.346 2.830 1.00 95.06 101 THR A N 1
ATOM 809 C CA . THR A 1 101 ? 8.741 -0.276 3.079 1.00 95.06 101 THR A CA 1
ATOM 810 C C . THR A 1 101 ? 9.952 -0.797 3.857 1.00 95.06 101 THR A C 1
ATOM 812 O O . THR A 1 101 ? 11.093 -0.518 3.486 1.00 95.06 101 THR A O 1
ATOM 815 N N . ARG A 1 102 ? 9.727 -1.599 4.908 1.00 95.88 102 ARG A N 1
ATOM 816 C CA . ARG A 1 102 ? 10.815 -2.233 5.671 1.00 95.88 102 ARG A CA 1
ATOM 817 C C . ARG A 1 102 ? 11.583 -3.251 4.836 1.00 95.88 102 ARG A C 1
ATOM 819 O O . ARG A 1 102 ? 12.809 -3.295 4.922 1.00 95.88 102 ARG A O 1
ATOM 826 N N . MET A 1 103 ? 10.863 -4.054 4.052 1.00 94.31 103 MET A N 1
ATOM 827 C CA . MET A 1 103 ? 11.438 -5.094 3.202 1.00 94.31 103 MET A CA 1
ATOM 828 C C . MET A 1 103 ? 12.339 -4.497 2.129 1.00 94.31 103 MET A C 1
ATOM 830 O O . MET A 1 103 ? 13.514 -4.837 2.056 1.00 94.31 103 MET A O 1
ATOM 834 N N . THR A 1 104 ? 11.824 -3.521 1.386 1.00 93.38 104 THR A N 1
ATOM 835 C CA . THR A 1 104 ? 12.573 -2.812 0.345 1.00 93.38 104 THR A CA 1
ATOM 836 C C . THR A 1 1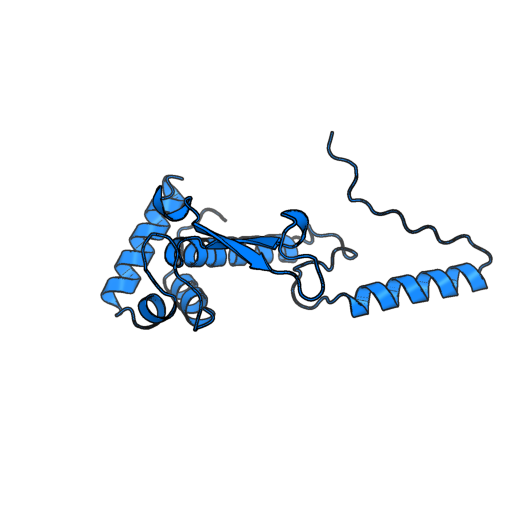04 ? 13.832 -2.169 0.922 1.00 93.38 104 THR A C 1
ATOM 838 O O . THR A 1 104 ? 14.916 -2.356 0.383 1.00 93.38 104 THR A O 1
ATOM 841 N N . TRP A 1 105 ? 13.731 -1.473 2.063 1.00 93.44 105 TRP A N 1
ATOM 842 C CA . TRP A 1 105 ? 14.906 -0.872 2.704 1.00 93.44 105 TRP A CA 1
ATOM 843 C C . TRP A 1 105 ? 15.980 -1.906 3.056 1.00 93.44 105 TRP A C 1
ATOM 845 O O . TRP A 1 105 ? 17.164 -1.656 2.851 1.00 93.44 105 TRP A O 1
ATOM 855 N N . TYR A 1 106 ? 15.580 -3.065 3.581 1.00 94.62 106 TYR A N 1
ATOM 856 C CA . TYR A 1 106 ? 16.516 -4.128 3.931 1.00 94.62 106 TYR A CA 1
ATOM 857 C C . TYR A 1 106 ? 17.173 -4.745 2.691 1.00 94.62 106 TYR A C 1
ATOM 859 O O . TYR A 1 106 ? 18.390 -4.922 2.685 1.00 94.62 106 TYR A O 1
ATOM 867 N N . LEU A 1 107 ? 16.394 -5.033 1.646 1.00 93.94 107 LEU A N 1
ATOM 868 C CA . LEU A 1 107 ? 16.894 -5.607 0.396 1.00 93.94 107 LEU A CA 1
ATOM 869 C C . LEU A 1 107 ? 17.919 -4.688 -0.282 1.00 93.94 107 LEU A C 1
ATOM 871 O O . LEU A 1 107 ? 18.992 -5.149 -0.668 1.00 93.94 107 LEU A O 1
ATOM 875 N N . GLU A 1 108 ? 17.628 -3.387 -0.350 1.00 92.94 108 GLU A N 1
ATOM 876 C CA . GLU A 1 108 ? 18.538 -2.389 -0.923 1.00 92.94 108 GLU A CA 1
ATOM 877 C C . GLU A 1 108 ? 19.788 -2.192 -0.064 1.00 92.94 108 GLU A C 1
ATOM 879 O O . GLU A 1 108 ? 20.910 -2.221 -0.567 1.00 92.94 108 GLU A O 1
ATOM 884 N N . LYS A 1 109 ? 19.619 -2.034 1.257 1.00 93.81 109 LYS A N 1
ATOM 885 C CA . LYS A 1 109 ? 20.743 -1.783 2.170 1.00 93.81 109 LYS A CA 1
ATOM 886 C C . LYS A 1 109 ? 21.770 -2.916 2.150 1.00 93.81 109 LYS A C 1
ATOM 888 O O . LYS A 1 109 ? 22.960 -2.648 2.282 1.00 93.81 109 LYS A O 1
ATOM 893 N N . ASN A 1 110 ? 21.312 -4.157 2.011 1.00 94.94 110 ASN A N 1
ATOM 894 C CA . ASN A 1 110 ? 22.182 -5.331 1.984 1.00 94.94 110 ASN A CA 1
ATOM 895 C C . ASN A 1 110 ? 22.580 -5.756 0.562 1.00 94.94 110 ASN A C 1
ATOM 897 O O . ASN A 1 110 ? 23.230 -6.785 0.424 1.00 94.94 110 ASN A O 1
ATOM 901 N N . LYS A 1 111 ? 22.205 -4.989 -0.477 1.00 92.38 111 LYS A N 1
ATOM 902 C CA . LYS A 1 111 ? 22.486 -5.302 -1.890 1.00 92.38 111 LYS A CA 1
ATOM 903 C C . LYS A 1 111 ? 22.078 -6.733 -2.277 1.00 92.38 111 LYS A C 1
ATOM 905 O O . LYS A 1 111 ? 22.814 -7.434 -2.961 1.00 92.38 111 LYS A O 1
ATOM 910 N N . ILE A 1 112 ? 20.914 -7.172 -1.792 1.00 93.00 112 ILE A N 1
ATOM 911 C CA . ILE A 1 112 ? 20.393 -8.527 -2.050 1.00 93.00 112 ILE A CA 1
ATOM 912 C C . ILE A 1 112 ? 19.837 -8.632 -3.475 1.00 93.00 112 ILE A C 1
ATOM 914 O O . ILE A 1 112 ? 19.907 -9.691 -4.091 1.00 93.00 112 ILE A O 1
ATOM 918 N N . LEU A 1 113 ? 19.267 -7.542 -3.996 1.00 89.44 113 LEU A N 1
ATOM 919 C CA . LEU A 1 113 ? 18.743 -7.497 -5.359 1.00 89.44 113 LEU A CA 1
ATOM 920 C C . LEU A 1 113 ? 19.883 -7.313 -6.357 1.00 89.44 113 LEU A C 1
ATOM 922 O O . LEU A 1 113 ? 20.714 -6.420 -6.184 1.00 89.44 113 LEU A O 1
ATOM 926 N N . VAL A 1 114 ? 19.863 -8.113 -7.421 1.00 88.69 114 VAL A N 1
ATOM 927 C CA . VAL A 1 114 ? 20.776 -7.959 -8.559 1.00 88.69 114 VAL A CA 1
ATOM 928 C C . VAL A 1 114 ? 20.528 -6.629 -9.275 1.00 88.69 114 VAL A C 1
ATOM 930 O O . VAL A 1 114 ? 19.431 -6.060 -9.223 1.00 88.69 114 VAL A O 1
ATOM 933 N N . GLU A 1 115 ? 21.556 -6.099 -9.926 1.00 84.38 115 GLU A N 1
ATOM 934 C CA . GLU A 1 115 ? 21.510 -4.771 -10.542 1.00 84.38 115 GLU A CA 1
ATOM 935 C C . GLU A 1 115 ? 20.616 -4.741 -11.790 1.00 84.38 115 GLU A C 1
ATOM 937 O O . GLU A 1 115 ? 19.931 -3.757 -12.065 1.00 84.38 115 GLU A O 1
ATOM 942 N N . GLU A 1 116 ? 20.508 -5.859 -12.485 1.00 83.94 116 GLU A N 1
ATOM 943 C CA . GLU A 1 116 ? 19.661 -6.036 -13.659 1.00 83.94 116 GLU A CA 1
ATOM 944 C C . GLU A 1 116 ? 18.163 -6.066 -13.285 1.00 83.94 116 GLU A C 1
ATOM 946 O O . GLU A 1 116 ? 17.285 -5.833 -14.116 1.00 83.94 116 GLU A O 1
ATOM 951 N N . GLN A 1 117 ? 17.826 -6.293 -12.007 1.00 85.62 117 GLN A N 1
ATOM 952 C CA . GLN A 1 117 ? 16.440 -6.271 -11.549 1.00 85.62 117 GLN A CA 1
ATOM 953 C C . GLN A 1 117 ? 15.928 -4.828 -11.411 1.00 85.62 117 GLN A C 1
ATOM 955 O O . GLN A 1 117 ? 16.061 -4.187 -10.364 1.00 85.62 117 GLN A O 1
ATOM 960 N N . ALA A 1 118 ? 15.270 -4.329 -12.459 1.00 86.19 118 ALA A N 1
ATOM 961 C CA . ALA A 1 118 ? 14.618 -3.014 -12.457 1.00 86.19 118 ALA A CA 1
ATOM 962 C C . ALA A 1 118 ? 13.142 -3.032 -12.035 1.00 86.19 118 ALA A C 1
ATOM 964 O O . ALA A 1 118 ? 12.619 -2.026 -11.551 1.00 86.19 118 ALA A O 1
ATOM 965 N N . GLY A 1 119 ? 12.455 -4.164 -12.209 1.00 86.62 119 GLY A N 1
ATOM 966 C CA . GLY A 1 119 ? 11.030 -4.286 -11.911 1.00 86.62 119 GLY A CA 1
ATOM 967 C C . GLY A 1 119 ? 10.712 -3.929 -10.457 1.00 86.62 119 GLY A C 1
ATOM 968 O O . GLY A 1 119 ? 11.286 -4.500 -9.533 1.00 86.62 119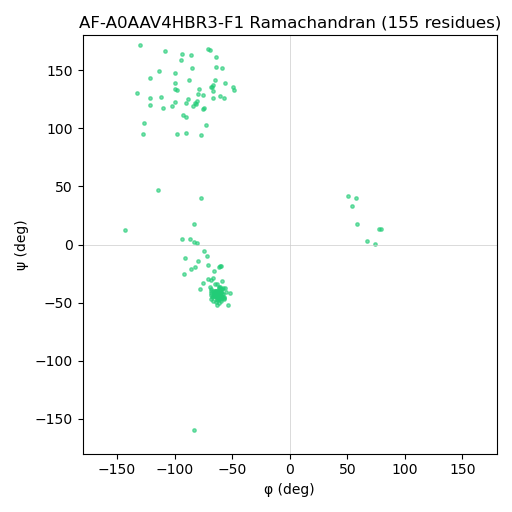 GLY A O 1
ATOM 969 N N . PHE A 1 120 ? 9.779 -2.992 -10.258 1.00 84.06 120 PHE A N 1
ATOM 970 C CA . PHE A 1 120 ? 9.293 -2.555 -8.939 1.00 84.06 120 PHE A CA 1
ATOM 971 C C . PHE A 1 120 ? 10.375 -1.996 -7.993 1.00 84.06 120 PHE A C 1
ATOM 973 O O . PHE A 1 120 ? 10.131 -1.867 -6.791 1.00 84.06 120 PHE A O 1
ATOM 980 N N . ARG A 1 121 ? 11.545 -1.617 -8.524 1.00 88.25 121 ARG A N 1
ATOM 981 C CA . ARG A 1 121 ? 12.677 -1.086 -7.759 1.00 88.25 121 ARG A CA 1
ATOM 982 C C . ARG A 1 121 ? 12.722 0.438 -7.855 1.00 88.25 121 ARG A C 1
ATOM 984 O O . ARG A 1 121 ? 12.555 1.021 -8.923 1.00 88.25 121 ARG A O 1
ATOM 991 N N . ARG A 1 122 ? 12.908 1.123 -6.723 1.00 85.62 122 ARG A N 1
ATOM 992 C CA . ARG A 1 122 ? 12.899 2.594 -6.697 1.00 85.62 122 ARG A CA 1
ATOM 993 C C . ARG A 1 122 ? 14.102 3.140 -7.471 1.00 85.62 122 ARG A C 1
ATOM 995 O O . ARG A 1 122 ? 15.225 2.735 -7.208 1.00 85.62 122 ARG A O 1
ATOM 1002 N N . GLY A 1 123 ? 13.857 4.111 -8.352 1.00 86.00 123 GLY A N 1
ATOM 1003 C CA . GLY A 1 123 ? 14.915 4.770 -9.123 1.00 86.00 123 GLY A CA 1
ATOM 1004 C C . GLY A 1 123 ? 15.434 3.954 -10.307 1.00 86.00 123 GLY A C 1
ATOM 1005 O O . GLY A 1 123 ? 16.468 4.315 -10.846 1.00 86.00 123 GLY A O 1
ATOM 1006 N N . ARG A 1 124 ? 14.732 2.880 -10.696 1.00 85.19 124 ARG A N 1
ATOM 1007 C CA . ARG A 1 124 ? 14.977 2.148 -11.942 1.00 85.19 124 ARG A CA 1
ATOM 1008 C C . ARG A 1 124 ? 13.715 2.156 -12.790 1.00 85.19 124 ARG A C 1
ATOM 1010 O O . ARG A 1 124 ? 12.608 2.057 -12.252 1.00 85.19 124 ARG A O 1
ATOM 1017 N N . CYS A 1 125 ? 13.873 2.257 -14.101 1.00 86.31 125 CYS A N 1
ATOM 1018 C CA . CYS A 1 125 ? 12.771 2.132 -15.045 1.00 86.31 125 CYS A CA 1
ATOM 1019 C C . CYS A 1 125 ? 13.104 1.146 -16.170 1.00 86.31 125 CYS A C 1
ATOM 1021 O O . CYS A 1 125 ? 14.218 0.638 -16.294 1.00 86.31 125 CYS A O 1
ATOM 1023 N N . THR A 1 126 ? 12.099 0.835 -16.986 1.00 86.56 126 THR A N 1
ATOM 1024 C CA . THR A 1 126 ? 12.269 -0.056 -18.140 1.00 86.56 126 THR A CA 1
ATOM 1025 C C . THR A 1 126 ? 13.167 0.568 -19.211 1.00 86.56 126 THR A C 1
ATOM 1027 O O . THR A 1 126 ? 13.854 -0.162 -19.915 1.00 86.56 126 THR A O 1
ATOM 1030 N N . GLU A 1 127 ? 13.205 1.898 -19.316 1.00 88.06 127 GLU A N 1
ATOM 1031 C CA . GLU A 1 127 ? 14.035 2.614 -20.295 1.00 88.06 127 GLU A CA 1
ATOM 1032 C C . GLU A 1 127 ? 15.530 2.439 -19.999 1.00 88.06 127 GLU A C 1
ATOM 1034 O O . GLU A 1 127 ? 16.302 2.175 -20.922 1.00 88.06 127 GLU A O 1
ATOM 1039 N N . ASP A 1 128 ? 15.923 2.475 -18.719 1.00 85.38 128 ASP A N 1
ATOM 1040 C CA . ASP A 1 128 ? 17.299 2.193 -18.292 1.00 85.38 128 ASP A CA 1
ATOM 1041 C C . ASP A 1 128 ? 17.732 0.796 -18.756 1.00 85.38 128 ASP A C 1
ATOM 1043 O O . ASP A 1 128 ? 18.806 0.622 -19.325 1.00 85.38 128 ASP A O 1
ATOM 1047 N N . GLN A 1 129 ? 16.868 -0.207 -18.567 1.00 86.75 129 GLN A N 1
ATOM 1048 C CA . GLN A 1 129 ? 17.165 -1.591 -18.951 1.00 86.75 129 GLN A CA 1
ATOM 1049 C C . GLN A 1 129 ? 17.236 -1.774 -20.466 1.00 86.75 129 GLN A C 1
ATOM 1051 O O . GLN A 1 129 ? 18.121 -2.468 -20.955 1.00 86.75 129 GLN A O 1
ATOM 1056 N N . ILE A 1 130 ? 16.342 -1.130 -21.222 1.00 89.12 130 ILE A N 1
ATOM 1057 C CA . ILE A 1 130 ? 16.401 -1.151 -22.690 1.00 89.12 130 ILE A CA 1
ATOM 1058 C C . ILE A 1 130 ? 17.715 -0.534 -23.173 1.00 89.12 130 ILE A C 1
ATOM 1060 O O . ILE A 1 130 ? 18.342 -1.074 -24.080 1.00 89.12 130 ILE A O 1
ATOM 1064 N N . THR A 1 131 ? 18.141 0.568 -22.555 1.00 89.25 131 THR A N 1
ATOM 1065 C CA . THR A 1 131 ? 19.395 1.247 -22.902 1.00 89.25 131 THR A CA 1
ATOM 1066 C C . THR A 1 131 ? 20.602 0.354 -22.627 1.00 89.25 131 THR A C 1
ATOM 1068 O O . THR A 1 131 ? 21.463 0.230 -23.493 1.00 89.25 131 THR A O 1
ATOM 1071 N N . LEU A 1 132 ? 20.634 -0.322 -21.473 1.00 87.00 132 LEU A N 1
ATOM 1072 C CA . LEU A 1 132 ? 21.690 -1.282 -21.136 1.00 87.00 132 LEU A CA 1
ATOM 1073 C C . LEU A 1 132 ? 21.759 -2.424 -22.156 1.00 87.00 132 LEU A C 1
ATOM 1075 O O . LEU A 1 132 ? 22.820 -2.692 -22.706 1.00 87.00 132 LEU A O 1
ATOM 1079 N N . ILE A 1 133 ? 20.616 -3.033 -22.485 1.00 88.31 133 ILE A N 1
ATOM 1080 C CA . ILE A 1 133 ? 20.560 -4.120 -23.473 1.00 88.31 133 ILE A CA 1
ATOM 1081 C C . ILE A 1 133 ? 21.013 -3.633 -24.857 1.00 88.31 133 ILE A C 1
ATOM 1083 O O . ILE A 1 133 ? 21.732 -4.340 -25.562 1.00 88.31 133 ILE A O 1
ATOM 1087 N N . ALA A 1 134 ? 20.596 -2.435 -25.272 1.00 91.06 134 ALA A N 1
ATOM 1088 C CA . ALA A 1 134 ? 20.994 -1.869 -26.556 1.00 91.06 134 ALA A CA 1
ATOM 1089 C C . ALA A 1 134 ? 22.510 -1.624 -26.629 1.00 91.06 134 ALA A C 1
ATOM 1091 O O . ALA A 1 134 ? 23.117 -1.930 -27.657 1.00 91.06 134 ALA A O 1
ATOM 1092 N N . GLN A 1 135 ? 2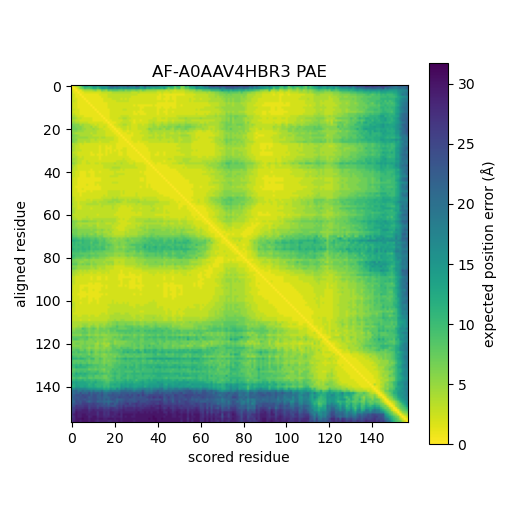3.109 -1.127 -25.543 1.00 88.94 135 GLN A N 1
ATOM 1093 C CA . GLN A 1 135 ? 24.555 -0.938 -25.434 1.00 88.94 135 GLN A CA 1
ATOM 1094 C C . GLN A 1 135 ? 25.295 -2.280 -25.507 1.00 88.94 135 GLN A C 1
ATOM 1096 O O . GLN A 1 135 ? 26.188 -2.428 -26.336 1.00 88.94 135 GLN A O 1
ATOM 1101 N N . ASP A 1 136 ? 24.854 -3.290 -24.753 1.00 88.06 136 ASP A N 1
ATOM 1102 C CA . ASP A 1 136 ? 25.451 -4.634 -24.769 1.00 88.06 136 ASP A CA 1
ATOM 1103 C C . ASP A 1 136 ? 25.430 -5.266 -26.174 1.00 88.06 136 ASP A C 1
ATOM 1105 O O . ASP A 1 136 ? 26.371 -5.948 -26.593 1.00 88.06 136 ASP A O 1
ATOM 1109 N N . ILE A 1 137 ? 24.354 -5.040 -26.936 1.00 90.19 137 ILE A N 1
ATOM 1110 C CA . ILE A 1 137 ? 24.253 -5.498 -28.328 1.00 90.19 137 ILE A CA 1
ATOM 1111 C C . ILE A 1 137 ? 25.258 -4.760 -29.219 1.00 90.19 137 ILE A C 1
ATOM 1113 O O . ILE A 1 137 ? 25.918 -5.398 -30.043 1.00 90.19 137 ILE A O 1
ATOM 1117 N N . GLN A 1 138 ? 25.378 -3.438 -29.072 1.00 90.12 138 GLN A N 1
ATOM 1118 C CA . GLN A 1 138 ? 26.321 -2.634 -29.853 1.00 90.12 138 GLN A CA 1
ATOM 1119 C C . GLN A 1 138 ? 27.774 -3.016 -29.564 1.00 90.12 138 GLN A C 1
ATOM 1121 O O . GLN A 1 138 ? 28.546 -3.209 -30.505 1.00 90.12 138 GLN A O 1
ATOM 1126 N N . ASP A 1 139 ? 28.123 -3.187 -28.294 1.00 89.94 139 ASP A N 1
ATOM 1127 C CA . ASP A 1 139 ? 29.470 -3.561 -27.868 1.00 89.94 139 ASP A CA 1
ATOM 1128 C C . ASP A 1 139 ? 29.819 -4.970 -28.363 1.00 89.94 139 ASP A C 1
ATOM 1130 O O . ASP A 1 139 ? 30.871 -5.183 -28.969 1.00 89.94 139 ASP A O 1
ATOM 1134 N N . GLY A 1 140 ? 2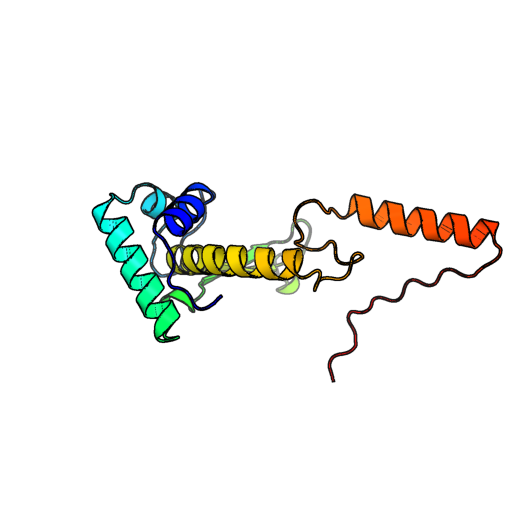8.889 -5.926 -28.231 1.00 87.56 140 GLY A N 1
ATOM 1135 C CA . GLY A 1 140 ? 29.053 -7.273 -28.782 1.00 87.56 140 GLY A CA 1
ATOM 1136 C C . GLY A 1 140 ? 29.285 -7.270 -30.297 1.00 87.56 140 GLY A C 1
ATOM 1137 O O . GLY A 1 140 ? 30.181 -7.959 -30.791 1.00 87.56 140 GLY A O 1
ATOM 1138 N N . PHE A 1 141 ? 28.544 -6.440 -31.038 1.00 89.62 141 PHE A N 1
ATOM 1139 C CA . PHE A 1 141 ? 28.730 -6.291 -32.481 1.00 89.62 141 PHE A CA 1
ATOM 1140 C C . PHE A 1 141 ? 30.120 -5.741 -32.839 1.00 89.62 141 PHE A C 1
ATOM 1142 O O . PHE A 1 141 ? 30.768 -6.270 -33.746 1.00 89.62 141 PHE A O 1
ATOM 1149 N N . GLN A 1 142 ? 30.606 -4.723 -32.120 1.00 89.25 142 GLN A N 1
ATOM 1150 C CA . GLN A 1 142 ? 31.938 -4.141 -32.340 1.00 89.25 142 GLN A CA 1
ATOM 1151 C C . GLN A 1 142 ? 33.064 -5.133 -32.027 1.00 89.25 142 GLN A C 1
ATOM 1153 O O . GLN A 1 142 ? 34.037 -5.232 -32.777 1.00 89.25 142 GLN A O 1
ATOM 1158 N N . G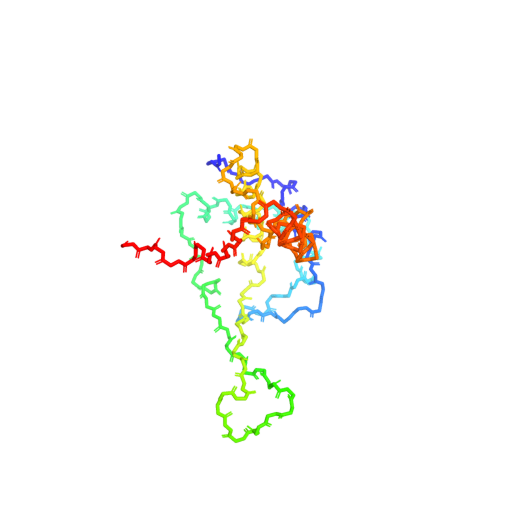LU A 1 143 ? 32.915 -5.914 -30.959 1.00 91.38 143 GLU A N 1
ATOM 1159 C CA . GLU A 1 143 ? 33.913 -6.890 -30.516 1.00 91.38 143 GLU A CA 1
ATOM 1160 C C . GLU A 1 143 ? 33.830 -8.243 -31.248 1.00 91.38 143 GLU A C 1
ATOM 1162 O O . GLU A 1 143 ? 34.597 -9.158 -30.939 1.00 91.38 143 GLU A O 1
ATOM 1167 N N . LYS A 1 144 ? 32.914 -8.396 -32.219 1.00 81.81 144 LYS A N 1
ATOM 1168 C CA . LYS A 1 144 ? 32.582 -9.673 -32.889 1.00 81.81 144 LYS A CA 1
ATOM 1169 C C . LYS A 1 144 ? 32.213 -10.794 -31.906 1.00 81.81 144 LYS A C 1
ATOM 1171 O O . LYS A 1 144 ? 32.485 -11.969 -32.159 1.00 81.81 144 LYS A O 1
ATOM 1176 N N . LYS A 1 145 ? 31.591 -10.438 -30.783 1.00 77.06 145 LYS A N 1
ATOM 1177 C CA . LYS A 1 145 ? 31.058 -11.373 -29.788 1.00 77.06 145 LYS A CA 1
ATOM 1178 C C . LYS A 1 145 ? 29.554 -11.534 -29.987 1.00 77.06 145 LYS A C 1
ATOM 1180 O O . LYS A 1 145 ? 28.854 -10.605 -30.376 1.00 77.06 145 LYS A O 1
ATOM 1185 N N . HIS A 1 146 ? 29.041 -12.723 -29.697 1.00 71.81 146 HIS A N 1
ATOM 1186 C CA . HIS A 1 146 ? 27.600 -12.950 -29.672 1.00 71.81 146 HIS A CA 1
ATOM 1187 C C . HIS A 1 146 ? 27.031 -12.496 -28.326 1.00 71.81 146 HIS A C 1
ATOM 1189 O O . HIS A 1 146 ? 27.436 -13.002 -27.281 1.00 71.81 146 HIS A O 1
ATOM 1195 N N . SER A 1 147 ? 26.079 -11.568 -28.351 1.00 62.97 147 SER A N 1
ATOM 1196 C CA . SER A 1 147 ? 25.271 -11.183 -27.194 1.00 62.97 147 SER A CA 1
ATOM 1197 C C . SER A 1 147 ? 24.037 -12.091 -27.106 1.00 62.97 147 SER A C 1
ATOM 1199 O O . SER A 1 147 ? 23.291 -12.249 -28.071 1.00 62.97 147 SER A O 1
ATOM 1201 N N . CYS A 1 148 ? 23.833 -12.734 -25.953 1.00 57.28 148 CY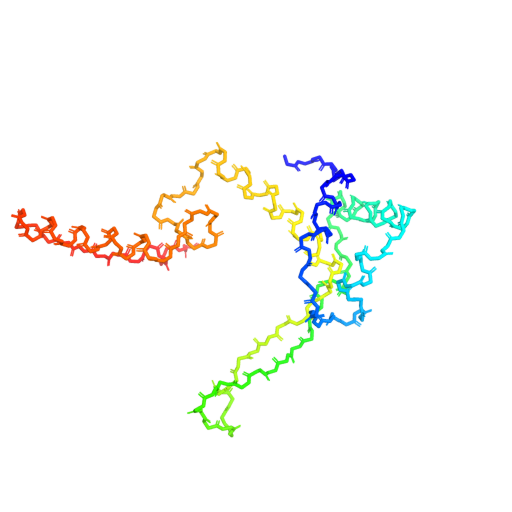S A N 1
ATOM 1202 C CA . CYS A 1 148 ? 22.685 -13.601 -25.682 1.00 57.28 148 CYS A CA 1
ATOM 1203 C C . CYS A 1 148 ? 21.928 -13.064 -24.465 1.00 57.28 148 CYS A C 1
ATOM 1205 O O . CYS A 1 148 ? 22.491 -12.968 -23.376 1.00 57.28 148 CYS A O 1
ATOM 1207 N N . CYS A 1 149 ? 20.655 -12.712 -24.649 1.00 57.62 149 CYS A N 1
ATOM 1208 C CA . CYS A 1 149 ? 19.770 -12.340 -23.553 1.00 57.62 149 CYS A CA 1
ATOM 1209 C C . CYS A 1 149 ? 19.065 -13.606 -23.047 1.00 57.62 149 CYS A C 1
ATOM 1211 O O . CYS A 1 149 ? 18.244 -14.187 -23.756 1.00 57.62 149 CYS A O 1
ATOM 1213 N N . MET A 1 150 ? 19.422 -14.053 -21.843 1.00 53.84 150 MET A N 1
ATOM 1214 C CA . MET A 1 150 ? 18.742 -15.139 -21.136 1.00 53.84 150 MET A CA 1
ATOM 1215 C C . MET A 1 150 ? 17.846 -14.533 -20.060 1.00 53.84 150 MET A C 1
ATOM 1217 O O . MET A 1 150 ? 18.334 -13.876 -19.139 1.00 53.84 150 MET A O 1
ATOM 1221 N N . ASP A 1 151 ? 16.544 -14.780 -20.161 1.00 49.34 151 ASP A N 1
ATOM 1222 C CA . ASP A 1 151 ? 15.587 -14.397 -19.129 1.00 49.34 151 ASP A CA 1
ATOM 1223 C C . ASP A 1 151 ? 15.788 -15.334 -17.924 1.00 49.34 151 ASP A C 1
ATOM 1225 O O . ASP A 1 151 ? 15.405 -16.504 -17.952 1.00 49.34 151 ASP A O 1
ATOM 1229 N N . ARG A 1 152 ? 16.447 -14.862 -16.857 1.00 45.16 152 ARG A N 1
ATOM 1230 C CA . ARG A 1 152 ? 16.711 -15.661 -15.638 1.00 45.16 152 ARG A CA 1
ATOM 1231 C C . ARG A 1 152 ? 15.474 -15.799 -14.733 1.00 45.16 152 ARG A C 1
ATOM 1233 O O . ARG A 1 152 ? 15.585 -15.764 -13.513 1.00 45.16 152 ARG A O 1
ATOM 1240 N N . TYR A 1 153 ? 14.293 -15.984 -15.319 1.00 41.75 153 TYR A N 1
ATOM 1241 C CA . TYR A 1 153 ? 13.034 -16.250 -14.609 1.00 41.75 153 TYR A CA 1
ATOM 1242 C C . TYR A 1 153 ? 12.500 -17.657 -14.918 1.00 41.75 153 TYR A C 1
ATOM 1244 O O . TYR A 1 153 ? 11.321 -17.839 -15.214 1.00 41.75 153 TYR A O 1
ATOM 1252 N N . GLY A 1 154 ? 13.381 -18.661 -14.859 1.00 38.12 154 GLY A N 1
ATOM 1253 C CA . GLY A 1 154 ? 13.053 -20.044 -15.216 1.00 38.12 154 GLY A CA 1
ATOM 1254 C C . GLY A 1 154 ? 13.705 -21.138 -14.370 1.00 38.12 154 GLY A C 1
ATOM 1255 O O . GLY A 1 154 ? 13.630 -22.291 -14.771 1.00 38.12 154 GLY A O 1
ATOM 1256 N N . GLU A 1 155 ? 14.314 -20.830 -13.221 1.00 35.25 155 GLU A N 1
ATOM 1257 C CA . GLU A 1 155 ? 14.804 -21.871 -12.305 1.00 35.25 155 GLU A CA 1
ATOM 1258 C C . GLU A 1 155 ? 14.270 -21.645 -10.889 1.00 35.25 155 GLU A C 1
ATOM 1260 O O . GLU A 1 155 ? 14.788 -20.873 -10.086 1.00 35.25 155 GLU A O 1
ATOM 1265 N N . SER A 1 156 ? 13.168 -22.327 -10.600 1.00 34.44 156 SER A N 1
ATOM 1266 C CA . SER A 1 156 ? 12.756 -22.709 -9.253 1.00 34.44 156 SER A CA 1
ATOM 1267 C C . SER A 1 156 ? 12.523 -24.215 -9.320 1.00 34.44 156 SER A C 1
ATOM 1269 O O . SER A 1 156 ? 11.565 -24.649 -9.959 1.00 34.44 156 SER A O 1
ATOM 1271 N N . PHE A 1 157 ? 13.465 -24.982 -8.768 1.00 36.72 157 PHE A N 1
ATOM 1272 C CA . PHE A 1 157 ? 13.281 -26.399 -8.449 1.00 36.72 157 PHE A CA 1
ATOM 1273 C C . PHE A 1 157 ? 12.301 -26.554 -7.283 1.00 36.72 157 PHE A C 1
ATOM 1275 O O . PHE A 1 157 ? 12.299 -25.661 -6.401 1.00 36.72 157 PHE A O 1
#

InterPro domains:
  IPR000477 Reverse transcriptase domain [PF00078] (76-141)
  IPR043502 DNA/RNA polymerase superfamily [SSF56672] (12-151)

Solvent-accessible surface area (backbone atoms only — not comparable to full-atom values): 9554 Å² total; per-residue (Å²): 131,93,66,75,78,51,71,67,56,50,52,52,42,46,69,69,52,65,71,95,52,76,38,15,83,79,64,45,35,49,61,60,61,59,68,50,51,74,70,54,49,52,53,50,50,51,50,52,36,50,26,67,74,69,68,58,70,61,68,65,45,77,39,60,49,77,44,74,44,75,47,88,97,51,59,88,88,43,75,84,26,37,45,81,43,74,25,38,18,42,66,42,53,43,53,49,49,46,52,49,53,54,49,51,52,52,38,60,75,66,60,68,64,60,86,86,61,33,82,98,36,90,96,46,50,72,65,60,54,52,51,51,54,52,48,51,47,52,52,19,60,75,70,75,44,88,70,78,90,76,80,89,84,76,86,80,132

Organism: NCBI:txid1093978

Mean predicted aligned error: 7.21 Å

Sequence (157 aa):
MNKSFTQHELDRAIQDLKLKKSPGEDGVTNEMIQHLGKNMKKKLLQLYNATWTTGNIPQIWKEAIMIPVYKKGKDKKKPESYRPVSLLSCLGKTMERMVNTRMTWYLEKNKILVEEQAGFRRGRCTEDQITLIAQDIQDGFQEKKHSCCMDRYGESF

Nearest PDB structures (foldseek):
  8uw3-assembly1_A  TM=8.565E-01  e=5.939E-06  Homo sapiens
  8c8j-assembly1_A  TM=8.943E-01  e=1.735E-05  Homo sapiens
  8sxu-assembly1_A  TM=8.145E-01  e=1.015E-05  Homo sapiens
  5uj2-assembly1_A  TM=6.591E-01  e=1.996E-01  Hepacivirus hominis
  4nld-assembly1_A  TM=6.400E-01  e=3.842E-01  Hepatitis C virus (isolate Con1)

Radius of gyration: 21.3 Å; Cα contacts (8 Å, |Δi|>4): 136; chains: 1; bounding box: 52×38×52 Å